Protein AF-A0A965QW41-F1 (afdb_monomer_lite)

Structure (mmCIF, N/CA/C/O backbone):
data_AF-A0A965QW41-F1
#
_entry.id   AF-A0A965QW41-F1
#
loop_
_atom_site.group_PDB
_atom_site.id
_atom_site.type_symbol
_atom_site.label_atom_id
_atom_site.label_alt_id
_atom_site.label_comp_id
_atom_site.label_asym_id
_atom_site.label_entity_id
_atom_site.label_seq_id
_atom_site.pdbx_PDB_ins_code
_atom_site.Cartn_x
_atom_site.Cartn_y
_atom_site.Cartn_z
_atom_site.occupancy
_atom_site.B_iso_or_equiv
_atom_site.auth_seq_id
_atom_site.auth_comp_id
_atom_site.auth_asym_id
_atom_site.auth_atom_id
_atom_site.pdbx_PDB_model_num
ATOM 1 N N . MET A 1 1 ? 21.385 -4.701 -13.576 1.00 78.00 1 MET A N 1
ATOM 2 C CA . MET A 1 1 ? 20.176 -3.852 -13.478 1.00 78.00 1 MET A CA 1
ATOM 3 C C . MET A 1 1 ? 20.401 -2.824 -12.385 1.00 78.00 1 MET A C 1
ATOM 5 O O . MET A 1 1 ? 20.852 -3.209 -11.315 1.00 78.00 1 MET A O 1
ATOM 9 N N . ILE A 1 2 ? 20.090 -1.556 -12.646 1.00 86.88 2 ILE A N 1
ATOM 10 C CA . ILE A 1 2 ? 20.087 -0.490 -11.637 1.00 86.88 2 ILE A CA 1
ATOM 11 C C . ILE A 1 2 ? 18.638 -0.300 -11.172 1.00 86.88 2 ILE A C 1
ATOM 13 O O . ILE A 1 2 ? 17.741 -0.237 -12.008 1.00 86.88 2 ILE A O 1
ATOM 17 N N . VAL A 1 3 ? 18.413 -0.234 -9.859 1.00 89.81 3 VAL A N 1
ATOM 18 C CA . VAL A 1 3 ? 17.107 0.079 -9.256 1.00 89.81 3 VAL A CA 1
ATOM 19 C C . VAL A 1 3 ? 17.203 1.477 -8.659 1.00 89.81 3 VAL A C 1
ATOM 21 O O . VAL A 1 3 ? 18.101 1.742 -7.864 1.00 89.81 3 VAL A O 1
ATOM 24 N N . VAL A 1 4 ? 16.294 2.371 -9.050 1.00 90.19 4 VAL A N 1
ATOM 25 C CA . VAL A 1 4 ? 16.271 3.763 -8.583 1.00 90.19 4 VAL A CA 1
ATOM 26 C C . VAL A 1 4 ? 14.986 4.004 -7.799 1.00 90.19 4 VAL A C 1
ATOM 28 O O . VAL A 1 4 ? 13.893 3.910 -8.352 1.00 90.19 4 VAL A O 1
ATOM 31 N N . GLY A 1 5 ? 15.116 4.320 -6.510 1.00 91.75 5 GLY A N 1
ATOM 32 C CA . GLY A 1 5 ? 13.987 4.706 -5.664 1.00 91.75 5 GLY A CA 1
ATOM 33 C C . GLY A 1 5 ? 13.650 6.186 -5.837 1.00 91.75 5 GLY A C 1
ATOM 34 O O . GLY A 1 5 ? 14.451 7.047 -5.478 1.00 91.75 5 GLY A O 1
ATOM 35 N N . VAL A 1 6 ? 12.462 6.493 -6.361 1.00 89.88 6 VAL A N 1
ATOM 36 C CA . VAL A 1 6 ? 11.974 7.875 -6.501 1.00 89.88 6 VAL A CA 1
ATOM 37 C C . VAL A 1 6 ? 11.058 8.207 -5.323 1.00 89.88 6 VAL A C 1
ATOM 39 O O . VAL A 1 6 ? 9.893 7.818 -5.298 1.00 89.88 6 VAL A O 1
ATOM 42 N N . VAL A 1 7 ? 11.582 8.946 -4.344 1.00 90.25 7 VAL A N 1
ATOM 43 C CA . VAL A 1 7 ? 10.855 9.360 -3.130 1.00 90.25 7 VAL A CA 1
ATOM 44 C C . VAL A 1 7 ? 10.711 10.879 -3.047 1.00 90.25 7 VAL A C 1
ATOM 46 O O . VAL A 1 7 ? 11.470 11.630 -3.653 1.00 90.25 7 VAL A O 1
ATOM 49 N N . GLY A 1 8 ? 9.706 11.354 -2.312 1.00 85.50 8 GLY A N 1
ATOM 50 C CA . GLY A 1 8 ? 9.400 12.781 -2.205 1.00 85.50 8 GLY A CA 1
ATOM 51 C C . GLY A 1 8 ? 7.992 13.052 -1.680 1.00 85.50 8 GLY A C 1
ATOM 52 O O . GLY A 1 8 ? 7.122 12.180 -1.714 1.00 85.50 8 GLY A O 1
ATOM 53 N N . ARG A 1 9 ? 7.750 14.285 -1.222 1.00 88.19 9 ARG A N 1
ATOM 54 C CA . ARG A 1 9 ? 6.457 14.718 -0.661 1.00 88.19 9 ARG A CA 1
ATOM 55 C C . ARG A 1 9 ? 5.311 14.637 -1.683 1.00 88.19 9 ARG A C 1
ATOM 57 O O . ARG A 1 9 ? 5.531 14.493 -2.893 1.00 88.19 9 ARG A O 1
ATOM 64 N N . ILE A 1 10 ? 4.072 14.720 -1.199 1.00 80.06 10 ILE A N 1
ATOM 65 C CA . ILE A 1 10 ? 2.881 14.874 -2.050 1.00 80.06 10 ILE A CA 1
ATOM 66 C C . ILE A 1 10 ? 3.064 16.136 -2.911 1.00 80.06 10 ILE A C 1
ATOM 68 O O . ILE A 1 10 ? 3.544 17.155 -2.422 1.00 80.06 10 ILE A O 1
ATOM 72 N N . GLY A 1 11 ? 2.769 16.044 -4.210 1.00 82.81 11 GLY A N 1
ATOM 73 C CA . GLY A 1 11 ? 2.944 17.153 -5.159 1.00 82.81 11 GLY A CA 1
ATOM 74 C C . GLY A 1 11 ? 4.372 17.385 -5.673 1.00 82.81 11 GLY A C 1
ATOM 75 O O . GLY A 1 11 ? 4.562 18.219 -6.549 1.00 82.81 11 GLY A O 1
ATOM 76 N N . ALA A 1 12 ? 5.378 16.623 -5.226 1.00 86.06 12 ALA A N 1
ATOM 77 C CA . ALA A 1 12 ? 6.777 16.812 -5.645 1.00 86.06 12 ALA A CA 1
ATOM 78 C C . ALA A 1 12 ? 7.105 16.354 -7.089 1.00 86.06 12 ALA A C 1
ATOM 80 O O . ALA A 1 12 ? 8.269 16.321 -7.470 1.00 86.06 12 ALA A O 1
ATOM 81 N N . GLY A 1 13 ? 6.113 15.948 -7.890 1.00 87.56 13 GLY A N 1
ATOM 82 C CA . GLY A 1 13 ? 6.327 15.560 -9.293 1.00 87.56 13 GLY A CA 1
ATOM 83 C C . GLY A 1 13 ? 6.920 14.162 -9.522 1.00 87.56 13 GLY A C 1
ATOM 84 O O . GLY A 1 13 ? 7.347 13.867 -10.635 1.00 87.56 13 GLY A O 1
ATOM 85 N N . LYS A 1 14 ? 6.914 13.271 -8.520 1.00 93.25 14 LYS A N 1
ATOM 86 C CA . LYS A 1 14 ? 7.432 11.888 -8.634 1.00 93.25 14 LYS A CA 1
ATOM 87 C C . LYS A 1 14 ? 6.862 11.131 -9.836 1.00 93.25 14 LYS A C 1
ATOM 89 O O . LYS A 1 14 ? 7.616 10.539 -10.598 1.00 93.25 14 LYS A O 1
ATOM 94 N N . SER A 1 15 ? 5.546 11.208 -10.044 1.00 86.94 15 SER A N 1
ATOM 95 C CA . SER A 1 15 ? 4.869 10.558 -11.173 1.00 86.94 15 SER A CA 1
ATOM 96 C C . SER A 1 15 ? 5.324 11.124 -12.523 1.00 86.94 15 SER A C 1
ATOM 98 O O . SER A 1 15 ? 5.411 10.388 -13.501 1.00 86.94 15 SER A O 1
ATOM 100 N N . THR A 1 16 ? 5.679 12.414 -12.579 1.00 90.69 16 THR A N 1
ATOM 101 C CA . THR A 1 16 ? 6.275 13.029 -13.775 1.00 90.69 16 THR A CA 1
ATOM 102 C C . THR A 1 16 ? 7.657 12.445 -14.050 1.00 90.69 16 THR A C 1
ATOM 104 O O . THR A 1 16 ? 7.918 12.035 -15.176 1.00 90.69 16 THR A O 1
ATOM 107 N N . VAL A 1 17 ? 8.517 12.347 -13.031 1.00 91.69 17 VAL A N 1
ATOM 108 C CA . VAL A 1 17 ? 9.851 11.733 -13.163 1.00 91.69 17 VAL A CA 1
ATOM 109 C C . VAL A 1 17 ? 9.741 10.266 -13.581 1.00 91.69 17 VAL A C 1
ATOM 111 O O . VAL A 1 17 ? 10.409 9.850 -14.523 1.00 91.69 17 VAL A O 1
ATOM 114 N N . ALA A 1 18 ? 8.852 9.496 -12.947 1.00 91.38 18 ALA A N 1
ATOM 115 C CA . ALA A 1 18 ? 8.611 8.098 -13.292 1.00 91.38 18 ALA A CA 1
ATOM 116 C C . ALA A 1 18 ? 8.170 7.936 -14.757 1.00 91.38 18 ALA A C 1
ATOM 118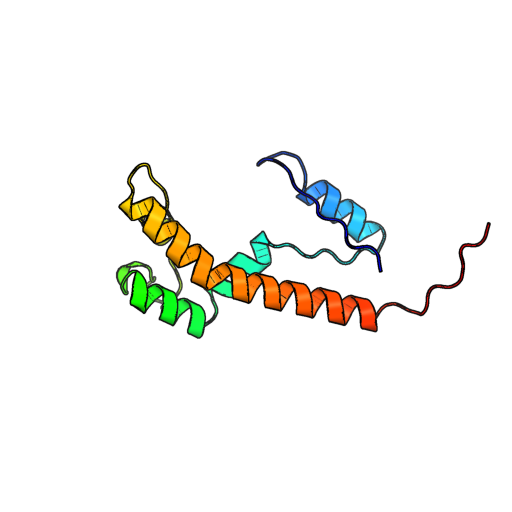 O O . ALA A 1 18 ? 8.703 7.088 -15.468 1.00 91.38 18 ALA A O 1
ATOM 119 N N . ARG A 1 19 ? 7.263 8.794 -15.246 1.00 91.00 19 ARG A N 1
ATOM 120 C CA . ARG A 1 19 ? 6.829 8.792 -16.652 1.00 91.00 19 ARG A CA 1
ATOM 121 C C . ARG A 1 19 ? 7.963 9.133 -17.621 1.00 91.00 19 ARG A C 1
ATOM 123 O O . ARG A 1 19 ? 8.045 8.526 -18.683 1.00 91.00 19 ARG A O 1
ATOM 130 N N . LEU A 1 20 ? 8.829 10.085 -17.272 1.00 92.88 20 LEU A N 1
ATOM 131 C CA . LEU A 1 20 ? 9.995 10.424 -18.095 1.00 92.88 20 LEU A CA 1
ATOM 132 C C . LEU A 1 20 ? 10.985 9.256 -18.165 1.00 92.88 20 LEU A C 1
ATOM 134 O O . LEU A 1 20 ? 11.440 8.910 -19.248 1.00 92.88 20 LEU A O 1
ATOM 138 N N . LEU A 1 21 ? 11.261 8.595 -17.038 1.00 90.88 21 LEU A N 1
ATOM 139 C CA . LEU A 1 21 ? 12.097 7.391 -17.014 1.00 90.88 21 LEU A CA 1
ATOM 140 C C . LEU A 1 21 ? 11.483 6.261 -17.854 1.00 90.88 21 LEU A C 1
ATOM 142 O O . LEU A 1 21 ? 12.200 5.612 -18.616 1.00 90.88 21 LEU A O 1
ATOM 146 N N . ALA A 1 22 ? 10.163 6.066 -17.776 1.00 91.06 22 ALA A N 1
ATOM 147 C CA . ALA A 1 22 ? 9.447 5.096 -18.606 1.00 91.06 22 ALA A CA 1
ATOM 148 C C . ALA A 1 22 ? 9.624 5.370 -20.105 1.00 91.06 22 ALA A C 1
ATOM 150 O O . ALA A 1 22 ? 9.883 4.448 -20.875 1.00 91.06 22 ALA A O 1
ATOM 151 N N . ALA A 1 23 ? 9.538 6.640 -20.515 1.00 91.88 23 ALA A N 1
ATOM 152 C CA . ALA A 1 23 ? 9.743 7.051 -21.905 1.00 91.88 23 ALA A CA 1
ATOM 153 C C . ALA A 1 23 ? 11.166 6.748 -22.417 1.00 91.88 23 ALA A C 1
ATOM 155 O O . ALA A 1 23 ? 11.365 6.599 -23.619 1.00 91.88 23 ALA A O 1
ATOM 156 N N . HIS A 1 24 ? 12.138 6.601 -21.513 1.00 90.50 24 HIS A N 1
ATOM 157 C CA . HIS A 1 24 ? 13.508 6.180 -21.816 1.00 90.50 24 HIS A CA 1
ATOM 158 C C . HIS A 1 24 ? 13.748 4.670 -21.630 1.00 90.50 24 HIS A C 1
ATOM 160 O O . HIS A 1 24 ? 14.895 4.228 -21.598 1.00 90.50 24 HIS A O 1
ATOM 166 N N . GLY A 1 25 ? 12.687 3.865 -21.523 1.00 89.00 25 GLY A N 1
ATOM 167 C CA . GLY A 1 25 ? 12.771 2.404 -21.460 1.00 89.00 25 GLY A CA 1
ATOM 168 C C . GLY A 1 25 ? 12.920 1.826 -20.052 1.00 89.00 25 GLY A C 1
ATOM 169 O O . GLY A 1 25 ? 13.139 0.623 -19.912 1.00 89.00 25 GLY A O 1
ATOM 170 N N . ALA A 1 26 ? 12.791 2.638 -18.997 1.00 90.06 26 ALA A N 1
ATOM 171 C CA . ALA A 1 26 ? 12.773 2.113 -17.637 1.00 90.06 26 ALA A CA 1
ATOM 172 C C . ALA A 1 26 ? 11.455 1.382 -17.341 1.00 90.06 26 ALA A C 1
ATOM 174 O O . ALA A 1 26 ? 10.364 1.863 -17.650 1.00 90.06 26 ALA A O 1
ATOM 175 N N . THR A 1 27 ? 11.542 0.245 -16.656 1.00 91.00 27 THR A N 1
ATOM 176 C CA . THR A 1 27 ? 10.369 -0.374 -16.033 1.00 91.00 27 THR A CA 1
ATOM 177 C C . THR A 1 27 ? 9.972 0.435 -14.800 1.00 91.00 27 THR A C 1
ATOM 179 O O . THR A 1 27 ? 10.770 0.587 -13.876 1.00 91.00 27 THR A O 1
ATOM 182 N N . VAL A 1 28 ? 8.743 0.954 -14.776 1.00 92.12 28 VAL A N 1
ATOM 183 C CA . VAL A 1 28 ? 8.217 1.698 -13.624 1.00 92.12 28 VAL A CA 1
ATOM 184 C C . VAL A 1 28 ? 7.485 0.752 -12.686 1.00 92.12 28 VAL A C 1
ATOM 186 O O . VAL A 1 28 ? 6.532 0.080 -13.079 1.00 92.12 28 VAL A O 1
ATOM 189 N N . VAL A 1 29 ? 7.911 0.751 -11.427 1.00 93.00 29 VAL A N 1
ATOM 190 C CA . VAL A 1 29 ? 7.243 0.049 -10.332 1.00 93.00 29 VAL A CA 1
ATOM 191 C C . VAL A 1 29 ? 6.622 1.098 -9.416 1.00 93.00 29 VAL A C 1
ATOM 193 O O . VAL A 1 29 ? 7.336 1.866 -8.776 1.00 93.00 29 VAL A O 1
ATOM 196 N N . ASP A 1 30 ? 5.292 1.161 -9.398 1.00 92.25 30 ASP A N 1
ATOM 197 C CA . ASP A 1 30 ? 4.528 2.115 -8.593 1.00 92.25 30 ASP A CA 1
ATOM 198 C C . ASP A 1 30 ? 4.022 1.423 -7.322 1.00 92.25 30 ASP A C 1
ATOM 200 O O . ASP A 1 30 ? 3.126 0.579 -7.380 1.00 92.25 30 ASP A O 1
ATOM 204 N N . ALA A 1 31 ? 4.624 1.767 -6.183 1.00 90.56 31 ALA A N 1
ATOM 205 C CA . ALA A 1 31 ? 4.282 1.175 -4.895 1.00 90.56 31 ALA A CA 1
ATOM 206 C C . ALA A 1 31 ? 2.863 1.544 -4.428 1.00 90.56 31 ALA A C 1
ATOM 208 O O . ALA A 1 31 ? 2.201 0.699 -3.830 1.00 90.56 31 ALA A O 1
ATOM 209 N N . ASP A 1 32 ? 2.375 2.750 -4.739 1.00 89.31 32 ASP A N 1
ATOM 210 C CA . ASP A 1 32 ? 1.036 3.195 -4.336 1.00 89.31 32 ASP A CA 1
ATOM 211 C C . ASP A 1 32 ? -0.031 2.418 -5.116 1.00 89.31 32 ASP A C 1
ATOM 213 O O . ASP A 1 32 ? -1.029 1.967 -4.551 1.00 89.31 32 ASP A O 1
ATOM 217 N N . ARG A 1 33 ? 0.192 2.203 -6.420 1.00 91.75 33 ARG A N 1
ATOM 218 C CA . ARG A 1 33 ? -0.685 1.352 -7.237 1.00 91.75 33 ARG A CA 1
ATOM 219 C C . ARG A 1 33 ? -0.693 -0.090 -6.733 1.00 91.75 33 ARG A C 1
ATOM 221 O O . ARG A 1 33 ? -1.767 -0.657 -6.564 1.00 91.75 33 ARG A O 1
ATOM 228 N N . ILE A 1 34 ? 0.480 -0.664 -6.466 1.00 94.94 34 ILE A N 1
ATOM 229 C CA . ILE A 1 34 ? 0.589 -2.040 -5.961 1.00 94.94 34 ILE A CA 1
ATOM 230 C C . ILE A 1 34 ? -0.110 -2.176 -4.604 1.00 94.94 34 ILE A C 1
ATOM 232 O O . ILE A 1 34 ? -0.831 -3.142 -4.389 1.00 94.94 34 ILE A O 1
ATOM 236 N N . ALA A 1 35 ? 0.046 -1.206 -3.701 1.00 92.31 35 ALA A N 1
ATOM 237 C CA . ALA A 1 35 ? -0.650 -1.214 -2.418 1.00 92.31 35 ALA A CA 1
ATOM 238 C C . ALA A 1 35 ? -2.177 -1.191 -2.585 1.00 92.31 35 ALA A C 1
ATOM 240 O O . ALA A 1 35 ? -2.876 -1.903 -1.867 1.00 92.31 35 ALA A O 1
ATOM 241 N N . HIS A 1 36 ? -2.702 -0.423 -3.545 1.00 92.31 36 HIS A N 1
ATOM 242 C CA . HIS A 1 36 ? -4.132 -0.445 -3.857 1.00 92.31 36 HIS A CA 1
ATOM 243 C C . HIS A 1 36 ? -4.600 -1.806 -4.380 1.00 92.31 36 HIS A C 1
ATOM 245 O O . HIS A 1 36 ? -5.634 -2.283 -3.930 1.00 92.31 36 HIS A O 1
ATOM 251 N N . GLU A 1 37 ? -3.840 -2.434 -5.277 1.00 94.25 37 GLU A N 1
ATOM 252 C CA . GLU A 1 37 ? -4.161 -3.764 -5.814 1.00 94.25 37 GLU A CA 1
ATOM 253 C C . GLU A 1 37 ? -4.142 -4.836 -4.717 1.00 94.25 37 GLU A C 1
ATOM 255 O O . GLU A 1 37 ? -5.047 -5.661 -4.646 1.00 94.25 37 GLU A O 1
ATOM 260 N N . VAL A 1 38 ? -3.164 -4.779 -3.808 1.00 95.19 38 VAL A N 1
ATOM 261 C CA . VAL A 1 38 ? -3.058 -5.693 -2.660 1.00 95.19 38 VAL A CA 1
ATOM 262 C C . VAL A 1 38 ? -4.292 -5.603 -1.755 1.00 95.19 38 VAL A C 1
ATOM 264 O O . VAL A 1 38 ? -4.761 -6.620 -1.261 1.00 95.19 38 VAL A O 1
ATOM 267 N N . LEU A 1 39 ? -4.878 -4.417 -1.562 1.00 93.88 39 LEU A N 1
ATOM 268 C CA . LEU A 1 39 ? -6.099 -4.257 -0.753 1.00 93.88 39 LEU A CA 1
ATOM 269 C C . LEU A 1 39 ? -7.348 -4.911 -1.369 1.00 93.88 39 LEU A C 1
ATOM 271 O O . LEU A 1 39 ? -8.356 -5.052 -0.675 1.00 93.88 39 LEU A O 1
ATOM 275 N N . GLU A 1 40 ? -7.300 -5.284 -2.646 1.00 93.44 40 GLU A N 1
ATOM 276 C CA . GLU A 1 40 ? -8.381 -5.985 -3.341 1.00 93.44 40 GLU A CA 1
ATOM 277 C C . GLU A 1 40 ? -8.197 -7.515 -3.316 1.00 93.44 40 GLU A C 1
ATOM 279 O O . GLU A 1 40 ? -9.095 -8.251 -3.731 1.00 93.44 40 GLU A O 1
ATOM 284 N N . GLU A 1 41 ? -7.066 -8.016 -2.807 1.00 94.88 41 GLU A N 1
ATOM 285 C CA . GLU A 1 41 ? -6.781 -9.450 -2.747 1.00 94.88 41 GLU A CA 1
ATOM 286 C C . GLU A 1 41 ? -7.648 -10.145 -1.671 1.00 94.88 41 GLU A C 1
ATOM 288 O O . GLU A 1 41 ? -7.746 -9.659 -0.539 1.00 94.88 41 GLU A O 1
ATOM 293 N N . PRO A 1 42 ? -8.295 -11.292 -1.968 1.00 94.56 42 PRO A N 1
ATOM 294 C CA . PRO A 1 42 ? -9.246 -11.922 -1.044 1.00 94.56 42 PRO A CA 1
ATOM 295 C C . PRO A 1 42 ? -8.674 -12.309 0.327 1.00 94.56 42 PRO A C 1
ATOM 297 O O . PRO A 1 42 ? -9.394 -12.296 1.327 1.00 94.56 42 PRO A O 1
ATOM 300 N N . ASP A 1 43 ? -7.401 -12.695 0.391 1.00 94.94 43 ASP A N 1
ATOM 301 C CA . ASP A 1 43 ? -6.698 -13.005 1.636 1.00 94.94 43 ASP A CA 1
ATOM 302 C C . ASP A 1 43 ? -6.400 -11.734 2.444 1.00 94.94 43 ASP A C 1
ATOM 304 O O . ASP A 1 43 ? -6.608 -11.725 3.655 1.00 94.94 43 ASP A O 1
ATOM 308 N N . VAL A 1 44 ? -6.027 -10.637 1.781 1.00 95.19 44 VAL A N 1
ATOM 309 C CA . VAL A 1 44 ? -5.834 -9.327 2.422 1.00 95.19 44 VAL A CA 1
ATOM 310 C C . VAL A 1 44 ? -7.140 -8.785 2.972 1.00 95.19 44 VAL A C 1
ATOM 312 O O . VAL A 1 44 ? -7.188 -8.334 4.115 1.00 95.19 44 VAL A O 1
ATOM 315 N N . ILE A 1 45 ? -8.216 -8.868 2.189 1.00 95.81 45 ILE A N 1
ATOM 316 C CA . ILE A 1 45 ? -9.560 -8.485 2.626 1.00 95.81 45 ILE A CA 1
ATOM 317 C C . ILE A 1 45 ? -9.938 -9.274 3.881 1.00 95.81 45 ILE A C 1
ATOM 319 O O . ILE A 1 45 ? -10.429 -8.691 4.846 1.00 95.81 45 ILE A O 1
ATOM 323 N N . ARG A 1 46 ? -9.672 -10.586 3.904 1.00 95.62 46 ARG A N 1
ATOM 324 C CA . ARG A 1 46 ? -9.947 -11.433 5.070 1.00 95.62 46 ARG A CA 1
ATOM 325 C C . ARG A 1 46 ? -9.151 -10.992 6.296 1.00 95.62 46 ARG A C 1
ATOM 327 O O . ARG A 1 46 ? -9.758 -10.802 7.346 1.00 95.62 46 ARG A O 1
ATOM 334 N N . ASP A 1 47 ? -7.844 -10.780 6.160 1.00 96.12 47 ASP A N 1
ATOM 335 C CA . ASP A 1 47 ? -6.978 -10.331 7.259 1.00 96.12 47 ASP A CA 1
ATOM 336 C C . ASP A 1 47 ? -7.437 -8.970 7.815 1.00 96.12 47 ASP A C 1
ATOM 338 O O . ASP A 1 47 ? -7.511 -8.766 9.031 1.00 96.12 47 ASP A O 1
ATOM 342 N N . ILE A 1 48 ? -7.820 -8.050 6.923 1.00 95.25 48 ILE A N 1
ATOM 343 C CA . ILE A 1 48 ? -8.373 -6.739 7.277 1.00 95.25 48 ILE A CA 1
ATOM 344 C C . ILE A 1 48 ? -9.697 -6.898 8.034 1.00 95.25 48 ILE A C 1
ATOM 346 O O . ILE A 1 48 ? -9.862 -6.295 9.092 1.00 95.25 48 ILE A O 1
ATOM 350 N N . VAL A 1 49 ? -10.627 -7.725 7.556 1.00 95.69 49 VAL A N 1
ATOM 351 C CA . VAL A 1 49 ? -11.911 -7.971 8.237 1.00 95.69 49 VAL A CA 1
ATOM 352 C C . VAL A 1 49 ? -11.702 -8.620 9.602 1.00 95.69 49 VAL A C 1
ATOM 354 O O . VAL A 1 49 ? -12.354 -8.229 10.566 1.00 95.69 49 VAL A O 1
ATOM 357 N N . THR A 1 50 ? -10.774 -9.572 9.723 1.00 95.69 50 THR A N 1
ATOM 358 C CA . THR A 1 50 ? -10.441 -10.201 11.008 1.00 95.69 50 THR A CA 1
ATOM 359 C C . THR A 1 50 ? -9.945 -9.176 12.027 1.00 95.69 50 THR A C 1
ATOM 361 O O . THR A 1 50 ? -10.271 -9.287 13.208 1.00 95.69 50 THR A O 1
ATOM 364 N N . ARG A 1 51 ? -9.184 -8.165 11.593 1.00 94.00 51 ARG A N 1
ATOM 365 C CA . ARG A 1 51 ? -8.616 -7.151 12.492 1.00 94.00 51 ARG A CA 1
ATOM 366 C C . ARG A 1 51 ? -9.542 -5.968 12.776 1.00 94.00 51 ARG A C 1
ATOM 368 O O . ARG A 1 51 ? -9.535 -5.458 13.898 1.00 94.00 51 ARG A O 1
ATOM 375 N N . PHE A 1 52 ? -10.254 -5.490 11.760 1.00 93.88 52 PHE A N 1
ATOM 376 C CA . PHE A 1 52 ? -10.995 -4.225 11.787 1.00 93.88 52 PHE A CA 1
ATOM 377 C C . PHE A 1 52 ? -12.511 -4.396 11.744 1.00 93.88 52 PHE A C 1
ATOM 379 O O . PHE A 1 52 ? -13.206 -3.396 11.889 1.00 93.88 52 PHE A O 1
ATOM 386 N N . GLY A 1 53 ? -12.999 -5.624 11.568 1.00 93.69 53 GLY A N 1
ATOM 387 C CA . GLY A 1 53 ? -14.414 -5.946 11.441 1.00 93.69 53 GLY A CA 1
ATOM 388 C C . GLY A 1 53 ? -14.967 -5.734 10.022 1.00 93.69 53 GLY A C 1
ATOM 389 O O . GLY A 1 53 ? -14.321 -5.115 9.173 1.00 93.69 53 GLY A O 1
ATOM 390 N N . PRO A 1 54 ? -16.161 -6.276 9.720 1.00 93.88 54 PRO A N 1
ATOM 391 C CA . PRO A 1 54 ? -16.772 -6.213 8.389 1.00 93.88 54 PRO A CA 1
ATOM 392 C C . PRO A 1 54 ? -17.206 -4.798 7.977 1.00 93.88 54 PRO A C 1
ATOM 394 O O . PRO A 1 54 ? -17.434 -4.536 6.800 1.00 93.88 54 PRO A O 1
ATOM 397 N N . GLU A 1 55 ? -17.292 -3.859 8.916 1.00 92.50 55 GLU A N 1
ATOM 398 C CA . GLU A 1 55 ? -17.663 -2.471 8.664 1.00 92.50 55 GLU A CA 1
ATOM 399 C C . GLU A 1 55 ? -16.681 -1.736 7.752 1.00 92.50 55 GLU A C 1
ATOM 401 O O . GLU A 1 55 ? -17.027 -0.688 7.218 1.00 92.50 55 GLU A O 1
ATOM 406 N N . VAL A 1 56 ? -15.464 -2.237 7.545 1.00 93.81 56 VAL A N 1
ATOM 407 C CA . VAL A 1 56 ? -14.522 -1.624 6.597 1.00 93.81 56 VAL A CA 1
ATOM 408 C C . VAL A 1 56 ? -14.785 -2.036 5.149 1.00 93.81 56 VAL A C 1
ATOM 410 O O . VAL A 1 56 ? -14.092 -1.546 4.261 1.00 93.81 56 VAL A O 1
ATOM 413 N N . LEU A 1 57 ? -15.784 -2.884 4.886 1.00 95.06 57 LEU A N 1
ATOM 414 C CA . LEU A 1 57 ? -16.175 -3.304 3.541 1.00 95.06 57 LEU A CA 1
ATOM 415 C C . LEU A 1 57 ? -17.366 -2.510 2.992 1.00 95.06 57 LEU A C 1
ATOM 417 O O . LEU A 1 57 ? -18.120 -1.885 3.742 1.00 95.06 57 LEU A O 1
ATOM 421 N N . ASP A 1 58 ? -17.490 -2.484 1.666 1.00 93.38 58 ASP A N 1
ATOM 422 C CA . ASP A 1 58 ? -18.687 -2.049 0.948 1.00 93.38 58 ASP A CA 1
ATOM 423 C C . A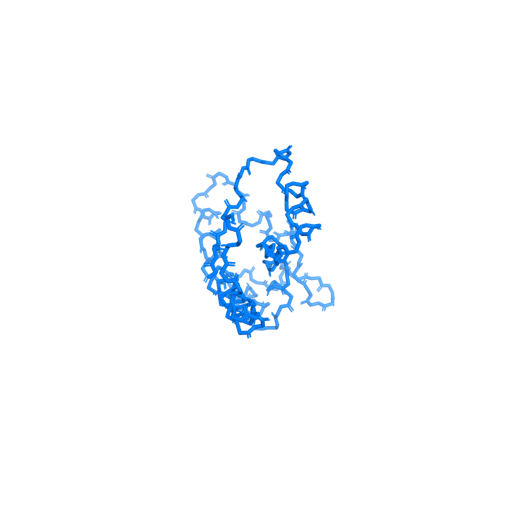SP A 1 58 ? -19.656 -3.225 0.741 1.00 93.38 58 ASP A C 1
ATOM 425 O O . ASP A 1 58 ? -19.369 -4.368 1.098 1.00 93.38 58 ASP A O 1
ATOM 429 N N . GLU A 1 59 ? -20.818 -2.949 0.150 1.00 91.88 59 GLU A N 1
ATOM 430 C CA . GLU A 1 59 ? -21.843 -3.965 -0.140 1.00 91.88 59 GLU A CA 1
ATOM 431 C C . GLU A 1 59 ? -21.362 -5.046 -1.126 1.00 91.88 59 GLU A C 1
ATOM 433 O O . GLU A 1 59 ? -21.930 -6.133 -1.176 1.00 91.88 59 GLU A O 1
ATOM 438 N N . ALA A 1 60 ? -20.296 -4.770 -1.885 1.00 92.31 60 ALA A N 1
ATOM 439 C CA . ALA A 1 60 ? -19.662 -5.708 -2.806 1.00 92.31 60 ALA A CA 1
ATOM 440 C C . ALA A 1 60 ? -18.494 -6.484 -2.160 1.00 92.31 60 ALA A C 1
ATOM 442 O O . ALA A 1 60 ? -17.810 -7.240 -2.849 1.00 92.31 60 ALA A O 1
ATOM 443 N N . GLY A 1 61 ? -18.246 -6.303 -0.858 1.00 91.75 61 GLY A N 1
ATOM 444 C CA . GLY A 1 61 ? -17.169 -6.970 -0.125 1.00 91.75 61 GLY A CA 1
ATOM 445 C C . GLY A 1 61 ? -15.775 -6.377 -0.357 1.00 91.7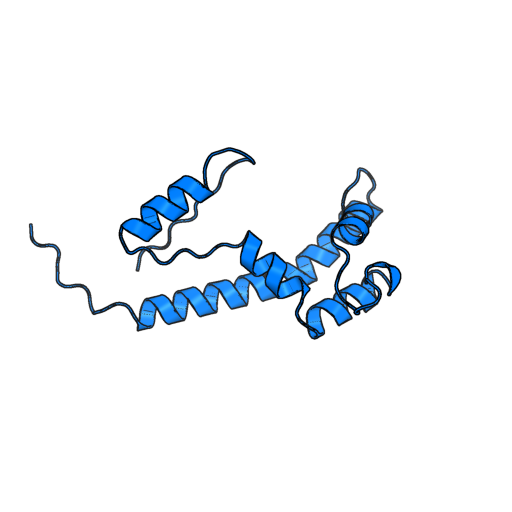5 61 GLY A C 1
ATOM 446 O O . GLY A 1 61 ? -14.782 -7.007 0.000 1.00 91.75 61 GLY A O 1
ATOM 447 N N . ARG A 1 62 ? -15.671 -5.179 -0.941 1.00 93.50 62 ARG A N 1
ATOM 448 C CA . ARG A 1 62 ? -14.396 -4.491 -1.197 1.00 93.50 62 ARG A CA 1
ATOM 449 C C . ARG A 1 62 ? -14.055 -3.529 -0.069 1.00 93.50 62 ARG A C 1
ATOM 451 O O . ARG A 1 62 ? -14.940 -2.941 0.549 1.00 93.50 62 ARG A O 1
ATOM 458 N N . VAL A 1 63 ? -12.765 -3.296 0.161 1.00 93.88 63 VAL A N 1
ATOM 459 C CA . VAL A 1 63 ? -12.300 -2.382 1.215 1.00 93.88 63 VAL A CA 1
ATOM 460 C C . VAL A 1 63 ? -12.723 -0.937 0.930 1.00 93.88 63 VAL A C 1
ATOM 462 O O . VAL A 1 63 ? -12.299 -0.304 -0.042 1.00 93.88 63 VAL A O 1
ATOM 465 N N . ARG A 1 64 ? -13.492 -0.347 1.849 1.00 94.44 64 ARG A N 1
ATOM 466 C CA . ARG A 1 64 ? -13.794 1.087 1.880 1.00 94.44 64 ARG A CA 1
ATOM 467 C C . ARG A 1 64 ? -12.595 1.845 2.425 1.00 94.44 64 ARG A C 1
ATOM 469 O O . ARG A 1 64 ? -12.502 2.116 3.621 1.00 94.44 64 ARG A O 1
ATOM 476 N N . ARG A 1 65 ? -11.701 2.257 1.525 1.00 90.94 65 ARG A N 1
ATOM 477 C CA . ARG A 1 65 ? -10.470 3.001 1.859 1.00 90.94 65 ARG A CA 1
ATOM 478 C C . ARG A 1 65 ? -10.707 4.193 2.790 1.00 90.94 65 ARG A C 1
ATOM 480 O O . ARG A 1 65 ? -9.936 4.382 3.716 1.00 90.94 65 ARG A O 1
ATOM 487 N N . ALA A 1 66 ? -11.785 4.955 2.596 1.00 90.06 66 ALA A N 1
ATOM 488 C CA . ALA A 1 66 ? -12.119 6.081 3.472 1.00 90.06 66 ALA A CA 1
ATOM 489 C C . ALA A 1 66 ? -12.491 5.641 4.903 1.00 90.06 66 ALA A C 1
ATOM 491 O O . ALA A 1 66 ? -12.087 6.285 5.868 1.00 90.06 66 ALA A O 1
ATOM 492 N N . ALA A 1 67 ? -13.222 4.530 5.048 1.00 91.62 67 ALA A N 1
ATOM 493 C CA . ALA A 1 67 ? -13.587 3.986 6.355 1.00 91.62 67 ALA A CA 1
ATOM 494 C C . ALA A 1 67 ? -12.360 3.412 7.078 1.00 91.62 67 ALA A C 1
ATOM 496 O O . ALA A 1 67 ? -12.154 3.683 8.259 1.00 91.62 67 ALA A O 1
ATOM 497 N N . LEU A 1 68 ? -11.512 2.681 6.347 1.00 92.81 68 LEU A N 1
ATOM 498 C CA . LEU A 1 68 ? -10.254 2.161 6.873 1.00 92.81 68 LEU A CA 1
ATOM 499 C C . LEU A 1 68 ? -9.299 3.301 7.261 1.00 92.81 68 LEU A C 1
ATOM 501 O O . LEU A 1 68 ? -8.737 3.279 8.348 1.00 92.81 68 LEU A O 1
ATOM 505 N N . ALA A 1 69 ? -9.185 4.344 6.433 1.00 91.75 69 ALA A N 1
ATOM 506 C CA . ALA A 1 69 ? -8.403 5.541 6.734 1.00 91.75 69 ALA A CA 1
ATOM 507 C C . ALA A 1 69 ? -8.872 6.227 8.028 1.00 91.75 69 ALA A C 1
ATOM 509 O O . ALA A 1 69 ? -8.042 6.583 8.857 1.00 91.75 69 ALA A O 1
ATOM 510 N N . GLY A 1 70 ? -10.185 6.355 8.244 1.00 91.38 70 GLY A N 1
ATOM 511 C CA . GLY A 1 70 ? -10.729 6.904 9.491 1.00 91.38 70 GLY A CA 1
ATOM 512 C C . GLY A 1 70 ? -10.423 6.055 10.734 1.00 91.38 70 GLY A C 1
ATOM 513 O O . GLY A 1 70 ? -10.341 6.593 11.837 1.00 91.38 70 GLY A O 1
ATOM 514 N N . ARG A 1 71 ? -10.220 4.741 10.563 1.00 90.25 71 ARG A N 1
ATOM 515 C CA . ARG A 1 71 ? -9.819 3.813 11.635 1.00 90.25 71 ARG A CA 1
ATOM 516 C C . ARG A 1 71 ? -8.333 3.904 11.965 1.00 90.25 71 ARG A C 1
ATOM 518 O O . ARG A 1 71 ? -7.983 3.828 13.132 1.00 90.25 71 ARG A O 1
ATOM 525 N N . VAL A 1 72 ? -7.471 4.063 10.962 1.00 93.50 72 VAL A N 1
ATOM 526 C CA . VAL A 1 72 ? -6.013 3.962 11.152 1.00 93.50 72 VAL A CA 1
ATOM 527 C C . VAL A 1 72 ? -5.302 5.312 11.263 1.00 93.50 72 VAL A C 1
ATOM 529 O O . VAL A 1 72 ? -4.220 5.385 11.833 1.00 93.50 72 VAL A O 1
ATOM 532 N N . PHE A 1 73 ? -5.883 6.400 10.751 1.00 91.94 73 PHE A N 1
ATOM 533 C CA . PHE A 1 73 ? -5.261 7.724 10.805 1.00 91.94 73 PHE A CA 1
ATOM 534 C C . PHE A 1 73 ? -5.903 8.607 11.874 1.00 91.94 73 PHE A C 1
ATOM 536 O O . PHE A 1 73 ? -7.091 8.923 11.821 1.00 91.94 73 PHE A O 1
ATOM 543 N N . GLY A 1 74 ? -5.086 9.064 12.820 1.00 92.31 74 GLY A N 1
ATOM 544 C CA . GLY A 1 74 ? -5.470 10.048 13.825 1.00 92.31 74 GLY A CA 1
ATOM 545 C C . GLY A 1 74 ? -4.456 10.142 14.968 1.00 92.31 74 GLY A C 1
ATOM 546 O O . GLY A 1 74 ? -3.399 9.515 14.900 1.00 92.31 74 GLY A O 1
ATOM 547 N N . PRO A 1 75 ? -4.742 10.956 15.997 1.00 93.00 75 PRO A N 1
ATOM 548 C CA . PRO A 1 75 ? -3.781 11.278 17.050 1.00 93.00 75 PRO A CA 1
ATOM 549 C C . PRO A 1 75 ? -3.722 10.249 18.189 1.00 93.00 75 PRO A C 1
ATOM 551 O O . PRO A 1 75 ? -2.897 10.402 19.083 1.00 93.00 75 PRO A O 1
ATOM 554 N N . SER A 1 76 ? -4.606 9.246 18.215 1.00 95.69 76 SER A N 1
ATOM 555 C CA . SER A 1 76 ? -4.670 8.294 19.330 1.00 95.69 76 SER A CA 1
ATOM 556 C C . SER A 1 76 ? -3.692 7.125 19.175 1.00 95.69 76 SER A C 1
ATOM 558 O O . SER A 1 76 ? -3.442 6.641 18.069 1.00 95.69 76 SER A O 1
ATOM 560 N N . ASP A 1 77 ? -3.209 6.598 20.302 1.00 95.19 77 ASP A N 1
ATOM 561 C CA . ASP A 1 77 ? -2.343 5.411 20.324 1.00 95.19 77 ASP A CA 1
ATOM 562 C C . ASP A 1 77 ? -3.022 4.174 19.722 1.00 95.19 77 ASP A C 1
ATOM 564 O O . ASP A 1 77 ? -2.360 3.339 19.102 1.00 95.19 77 ASP A O 1
ATOM 568 N N . ALA A 1 78 ? -4.348 4.075 19.864 1.00 93.38 78 ALA A N 1
ATOM 569 C CA . ALA A 1 78 ? -5.150 3.019 19.257 1.00 93.38 78 ALA A CA 1
ATOM 570 C C . ALA A 1 78 ? -5.075 3.077 17.725 1.00 93.38 78 ALA A C 1
ATOM 572 O O . ALA A 1 78 ? -4.769 2.072 17.091 1.00 93.38 78 ALA A O 1
ATOM 573 N N . GLN A 1 79 ? -5.248 4.265 17.137 1.00 93.81 79 GLN A N 1
ATOM 574 C CA . GLN A 1 79 ? -5.124 4.465 15.690 1.00 93.81 79 GLN A CA 1
ATOM 575 C C . GLN A 1 79 ? -3.692 4.209 15.210 1.00 93.81 79 GLN A C 1
ATOM 577 O O . GLN A 1 79 ? -3.491 3.569 14.184 1.00 93.81 79 GLN A O 1
ATOM 582 N N . ALA A 1 80 ? -2.678 4.614 15.982 1.00 94.69 80 ALA A N 1
ATOM 583 C CA . ALA A 1 80 ? -1.288 4.302 15.659 1.00 94.69 80 ALA A CA 1
ATOM 584 C C . ALA A 1 80 ? -1.004 2.786 15.685 1.00 94.69 80 ALA A C 1
ATOM 586 O O . ALA A 1 80 ? -0.240 2.280 14.862 1.00 94.69 80 ALA A O 1
ATOM 587 N N . ALA A 1 81 ? -1.603 2.042 16.620 1.00 95.25 81 ALA A N 1
ATOM 588 C CA . ALA A 1 81 ? -1.512 0.583 16.662 1.00 95.25 81 ALA A CA 1
ATOM 589 C C . ALA A 1 81 ? -2.267 -0.080 15.499 1.00 95.25 81 ALA A C 1
ATOM 591 O O . ALA A 1 81 ? -1.768 -1.041 14.912 1.00 95.25 81 ALA A O 1
ATOM 592 N N . ASP A 1 82 ? -3.431 0.456 15.144 1.00 95.12 82 ASP A N 1
ATOM 593 C CA . ASP A 1 82 ? -4.239 0.033 14.003 1.00 95.12 82 ASP A CA 1
ATOM 594 C C . ASP A 1 82 ? -3.505 0.267 12.673 1.00 95.12 82 ASP A C 1
ATOM 596 O O . ASP A 1 82 ? -3.463 -0.631 11.832 1.00 95.12 82 ASP A O 1
ATOM 600 N N . LEU A 1 83 ? -2.836 1.412 12.511 1.00 95.62 83 LEU A N 1
ATOM 6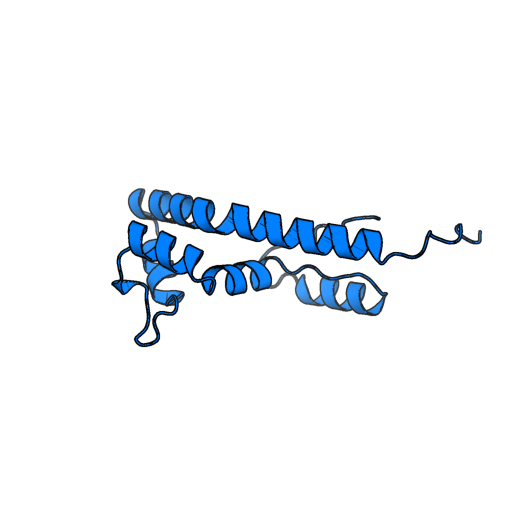01 C CA . LEU A 1 83 ? -1.988 1.698 11.354 1.00 95.62 83 LEU A CA 1
ATOM 602 C C . LEU A 1 83 ? -0.848 0.689 11.232 1.00 95.62 83 LEU A C 1
ATOM 604 O O . LEU A 1 83 ? -0.680 0.096 10.172 1.00 95.62 83 LEU A O 1
ATOM 608 N N . ARG A 1 84 ? -0.115 0.422 12.321 1.00 95.62 84 ARG A N 1
ATOM 609 C CA . ARG A 1 84 ? 0.959 -0.586 12.315 1.00 95.62 84 ARG A CA 1
ATOM 610 C C . ARG A 1 84 ? 0.443 -1.981 11.966 1.00 95.62 84 ARG A C 1
ATOM 612 O O . ARG A 1 84 ? 1.125 -2.725 11.266 1.00 95.62 84 ARG A O 1
ATOM 619 N N . ALA A 1 85 ? -0.748 -2.344 12.443 1.00 95.44 85 ALA A N 1
ATOM 620 C CA . ALA A 1 85 ? -1.371 -3.617 12.100 1.00 95.44 85 ALA A CA 1
ATOM 621 C C . ALA A 1 85 ? -1.716 -3.686 10.604 1.00 95.44 85 ALA A C 1
ATOM 623 O O . ALA A 1 85 ? -1.403 -4.682 9.956 1.00 95.44 85 ALA A O 1
ATOM 624 N N . LEU A 1 86 ? -2.297 -2.620 10.042 1.00 95.69 86 LEU A N 1
ATOM 625 C CA . LEU A 1 86 ? -2.597 -2.543 8.612 1.00 95.69 86 LEU A CA 1
ATOM 626 C C . LEU A 1 86 ? -1.321 -2.603 7.758 1.00 95.69 86 LEU A C 1
ATOM 628 O O . LEU A 1 86 ? -1.247 -3.385 6.812 1.00 95.69 86 LEU A O 1
ATOM 632 N N . GLU A 1 87 ? -0.300 -1.823 8.109 1.00 95.25 87 GLU A N 1
ATOM 633 C CA . GLU A 1 87 ? 1.006 -1.842 7.444 1.00 95.25 87 GLU A CA 1
ATOM 634 C C . GLU A 1 87 ? 1.644 -3.235 7.497 1.00 95.25 87 GLU A C 1
ATOM 636 O O . GLU A 1 87 ? 2.198 -3.698 6.501 1.00 95.25 87 GLU A O 1
ATOM 641 N N . GLY A 1 88 ? 1.515 -3.941 8.624 1.00 96.50 88 GLY A N 1
ATOM 642 C CA . GLY A 1 88 ? 1.984 -5.318 8.782 1.00 96.50 88 GLY A CA 1
ATOM 643 C C . GLY A 1 88 ? 1.286 -6.325 7.864 1.00 96.50 88 GLY A C 1
ATOM 644 O O . GLY A 1 88 ? 1.910 -7.303 7.462 1.00 96.50 88 GLY A O 1
ATOM 645 N N . ILE A 1 89 ? 0.028 -6.079 7.488 1.00 94.56 89 ILE A N 1
ATOM 646 C CA . ILE A 1 89 ? -0.723 -6.911 6.535 1.00 94.56 89 ILE A CA 1
ATOM 647 C C . ILE A 1 89 ? -0.313 -6.583 5.091 1.00 94.56 89 ILE A C 1
ATOM 649 O O . ILE A 1 89 ? -0.109 -7.488 4.278 1.00 94.56 89 ILE A O 1
ATOM 653 N N . VAL A 1 90 ? -0.182 -5.292 4.769 1.00 95.25 90 VAL A N 1
ATOM 654 C CA . VAL A 1 90 ? -0.023 -4.802 3.389 1.00 95.25 90 VAL A CA 1
ATOM 655 C C . VAL A 1 90 ? 1.437 -4.812 2.928 1.00 95.25 90 VAL A C 1
ATOM 657 O O . VAL A 1 90 ? 1.734 -5.292 1.834 1.00 95.25 90 VAL A O 1
ATOM 660 N N . HIS A 1 91 ? 2.378 -4.314 3.738 1.00 95.31 91 HIS A N 1
ATOM 661 C CA . HIS A 1 91 ? 3.773 -4.132 3.316 1.00 95.31 91 HIS A CA 1
ATOM 662 C C . HIS A 1 91 ? 4.483 -5.423 2.875 1.00 95.31 91 HIS A C 1
ATOM 664 O O . HIS A 1 91 ? 5.216 -5.356 1.884 1.00 95.31 91 HIS A O 1
ATOM 670 N N . PRO A 1 92 ? 4.301 -6.589 3.531 1.00 96.00 92 PRO A N 1
ATOM 671 C CA . PRO A 1 92 ? 4.921 -7.830 3.066 1.00 96.00 92 PRO A CA 1
ATOM 672 C C . PRO A 1 92 ? 4.490 -8.213 1.645 1.00 96.00 92 PRO A C 1
ATOM 674 O O . PRO A 1 92 ? 5.341 -8.529 0.816 1.00 96.00 92 PRO A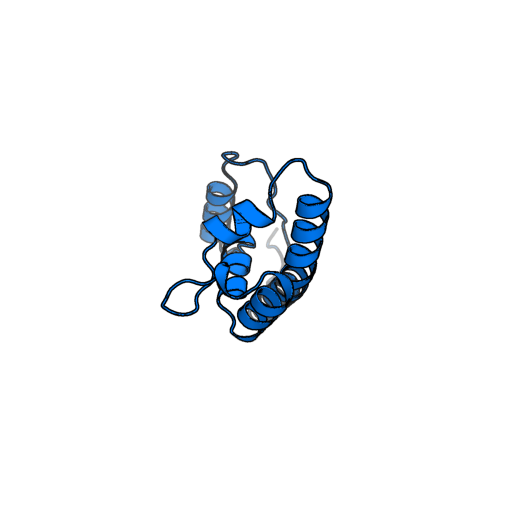 O 1
ATOM 677 N N . ARG A 1 93 ? 3.195 -8.091 1.336 1.00 95.12 93 ARG A N 1
ATOM 678 C CA . ARG A 1 93 ? 2.620 -8.431 0.024 1.00 95.12 93 ARG A CA 1
ATOM 679 C C . ARG A 1 93 ? 3.026 -7.442 -1.059 1.00 95.12 93 ARG A C 1
ATOM 681 O O . ARG A 1 93 ? 3.407 -7.834 -2.160 1.00 95.12 93 ARG A O 1
ATOM 688 N N . VAL A 1 94 ? 3.045 -6.149 -0.726 1.00 95.19 94 VAL A N 1
ATOM 689 C CA . VAL A 1 94 ? 3.580 -5.113 -1.623 1.00 95.19 94 VAL A CA 1
ATOM 690 C C . VAL A 1 94 ? 5.045 -5.400 -1.951 1.00 95.19 94 VAL A C 1
ATOM 692 O O . VAL A 1 94 ? 5.429 -5.355 -3.119 1.00 95.19 94 VAL A O 1
ATOM 695 N N . ARG A 1 95 ? 5.864 -5.739 -0.946 1.00 95.12 95 ARG A N 1
ATOM 696 C CA . ARG A 1 95 ? 7.274 -6.093 -1.154 1.00 95.12 95 ARG A CA 1
ATOM 697 C C . ARG A 1 95 ? 7.416 -7.307 -2.066 1.00 95.12 95 ARG A C 1
ATOM 699 O O . ARG A 1 95 ? 8.185 -7.242 -3.017 1.00 95.12 95 ARG A O 1
ATOM 706 N N . GLU A 1 96 ? 6.675 -8.379 -1.812 1.00 95.38 96 GLU A N 1
ATOM 707 C CA . GLU A 1 96 ? 6.706 -9.589 -2.641 1.00 95.38 96 GLU A CA 1
ATOM 708 C C . GLU A 1 96 ? 6.344 -9.296 -4.105 1.00 95.38 96 GLU A C 1
ATOM 710 O O . GLU A 1 96 ? 7.034 -9.738 -5.031 1.00 95.38 96 GLU A O 1
ATOM 715 N N . ARG A 1 97 ? 5.312 -8.476 -4.334 1.00 94.94 97 ARG A N 1
ATOM 716 C CA . ARG A 1 97 ? 4.915 -8.061 -5.682 1.00 94.94 97 ARG A CA 1
ATOM 717 C C . ARG A 1 97 ? 6.000 -7.229 -6.365 1.00 94.94 97 ARG A C 1
ATOM 719 O O . ARG A 1 97 ? 6.294 -7.460 -7.538 1.00 94.94 97 ARG A O 1
ATOM 726 N N . ILE A 1 98 ? 6.613 -6.289 -5.646 1.00 94.31 98 ILE A N 1
ATOM 727 C CA . ILE A 1 98 ? 7.729 -5.483 -6.159 1.00 94.31 98 ILE A CA 1
ATOM 728 C C . ILE A 1 98 ? 8.902 -6.389 -6.547 1.00 94.31 98 ILE A C 1
ATOM 730 O O . ILE A 1 98 ? 9.398 -6.279 -7.667 1.00 94.31 98 ILE A O 1
ATOM 734 N N . GLU A 1 99 ? 9.312 -7.313 -5.675 1.00 94.12 99 GLU A N 1
ATOM 735 C CA . GLU A 1 99 ? 10.404 -8.254 -5.957 1.00 94.12 99 GLU A CA 1
ATOM 736 C C . GLU A 1 99 ? 10.102 -9.129 -7.178 1.00 94.12 99 GLU A C 1
ATOM 738 O O . GLU A 1 99 ? 10.966 -9.317 -8.035 1.00 94.12 99 GLU A O 1
ATOM 743 N N . THR A 1 100 ? 8.857 -9.586 -7.324 1.00 94.44 100 THR A N 1
ATOM 744 C CA . THR A 1 100 ? 8.413 -10.354 -8.497 1.00 94.44 100 THR A CA 1
ATOM 745 C C . THR A 1 100 ? 8.560 -9.547 -9.789 1.00 94.44 100 THR A C 1
ATOM 747 O O . THR A 1 100 ? 9.104 -10.043 -10.779 1.00 94.44 100 THR A O 1
ATOM 750 N N . ILE A 1 101 ? 8.133 -8.279 -9.786 1.00 92.44 101 ILE A N 1
ATOM 751 C CA . ILE A 1 101 ? 8.261 -7.387 -10.948 1.00 92.44 101 ILE A CA 1
ATOM 752 C C . ILE A 1 101 ? 9.739 -7.128 -11.269 1.00 92.44 101 ILE A C 1
ATOM 754 O O . ILE A 1 101 ? 10.138 -7.180 -12.434 1.00 92.44 101 ILE A O 1
ATOM 758 N N . LEU A 1 102 ? 10.570 -6.890 -10.250 1.00 91.56 102 LEU A N 1
ATOM 759 C CA . LEU A 1 102 ? 12.006 -6.675 -10.426 1.00 91.56 102 LEU A CA 1
ATOM 760 C C . LEU A 1 102 ? 12.704 -7.921 -10.984 1.00 91.56 102 LEU A C 1
ATOM 762 O O . LEU A 1 102 ? 13.529 -7.799 -11.889 1.00 91.56 102 LEU A O 1
ATOM 766 N N . ALA A 1 103 ? 12.371 -9.113 -10.489 1.00 91.62 103 ALA A N 1
ATOM 767 C CA . ALA A 1 103 ? 12.913 -10.373 -10.988 1.00 91.62 103 ALA A CA 1
ATOM 768 C C . ALA A 1 103 ? 12.542 -10.607 -12.461 1.00 91.62 103 ALA A C 1
ATOM 770 O O . ALA A 1 103 ? 13.419 -10.913 -13.273 1.00 91.62 103 ALA A O 1
ATOM 771 N N . ALA A 1 104 ? 11.279 -10.377 -12.832 1.00 90.19 104 ALA A N 1
ATOM 772 C CA . ALA A 1 104 ? 10.823 -10.478 -14.217 1.00 90.19 104 ALA A CA 1
ATOM 773 C C . ALA A 1 104 ? 11.549 -9.479 -15.134 1.00 90.19 104 ALA A C 1
ATOM 775 O O . ALA A 1 104 ? 12.040 -9.853 -16.200 1.00 90.19 104 ALA A O 1
ATOM 776 N N . ALA A 1 105 ? 11.705 -8.227 -14.696 1.00 88.19 105 ALA A N 1
ATOM 777 C CA . ALA A 1 105 ? 12.440 -7.214 -15.448 1.00 88.19 105 ALA A CA 1
ATOM 778 C C . ALA A 1 105 ? 13.936 -7.559 -15.600 1.00 88.19 105 ALA A C 1
ATOM 780 O O . ALA A 1 105 ? 14.548 -7.209 -16.608 1.00 88.19 105 ALA A O 1
ATOM 781 N N . ARG A 1 106 ? 14.544 -8.264 -14.631 1.00 86.88 106 ARG A N 1
ATOM 782 C CA . ARG A 1 106 ? 15.935 -8.749 -14.740 1.00 86.88 106 ARG A CA 1
ATOM 783 C C . ARG A 1 106 ? 16.059 -9.845 -15.784 1.00 86.88 106 ARG A C 1
ATOM 785 O O . ARG A 1 106 ? 17.014 -9.818 -16.550 1.00 86.88 106 ARG A O 1
ATOM 792 N N . ALA A 1 107 ? 15.110 -10.776 -15.810 1.00 85.94 107 ALA A N 1
ATOM 793 C CA . ALA A 1 107 ? 15.097 -11.875 -16.768 1.00 85.94 107 ALA A CA 1
ATOM 794 C C . ALA A 1 107 ? 14.814 -11.400 -18.205 1.00 85.94 107 ALA A C 1
ATOM 796 O O . ALA A 1 107 ? 15.358 -11.958 -19.152 1.00 85.94 107 ALA A O 1
ATOM 797 N N . ALA A 1 108 ? 13.994 -10.358 -18.366 1.00 79.81 108 ALA A N 1
ATOM 798 C CA . ALA A 1 108 ? 13.657 -9.778 -19.666 1.00 79.81 108 ALA A CA 1
ATOM 799 C C . ALA A 1 108 ? 14.741 -8.843 -20.235 1.00 79.81 108 ALA A C 1
ATOM 801 O O . ALA A 1 108 ? 14.669 -8.465 -21.405 1.00 79.81 108 ALA A O 1
ATOM 802 N N . ALA A 1 109 ? 15.730 -8.440 -19.431 1.00 67.69 109 ALA A N 1
ATOM 803 C CA . ALA A 1 109 ? 16.788 -7.556 -19.897 1.00 67.69 109 ALA A CA 1
ATOM 804 C C . ALA A 1 109 ? 17.736 -8.326 -20.838 1.00 67.69 109 ALA A C 1
ATOM 806 O O . ALA A 1 109 ? 18.349 -9.304 -20.400 1.00 67.69 109 ALA A O 1
ATOM 807 N N . PRO A 1 110 ? 17.916 -7.905 -22.106 1.00 59.47 110 PRO A N 1
ATOM 808 C CA . PRO A 1 110 ? 18.967 -8.474 -22.937 1.00 59.47 110 PRO A CA 1
ATOM 809 C C . PRO A 1 110 ? 20.316 -8.249 -22.244 1.00 59.47 110 PRO A C 1
ATOM 811 O O . PRO A 1 110 ? 20.539 -7.187 -21.654 1.00 59.47 110 PRO A O 1
ATOM 814 N N . ALA A 1 111 ? 21.207 -9.248 -22.292 1.00 55.16 111 ALA A N 1
ATOM 815 C CA . ALA A 1 111 ? 22.581 -9.111 -21.816 1.00 55.16 111 ALA A CA 1
ATOM 816 C C . ALA A 1 111 ? 23.165 -7.827 -22.420 1.00 55.16 111 ALA A C 1
ATOM 818 O O . ALA A 1 111 ? 23.272 -7.710 -23.640 1.00 55.16 111 ALA A O 1
ATOM 819 N N . ALA A 1 112 ? 23.421 -6.829 -21.573 1.00 52.69 112 ALA A N 1
ATOM 820 C CA . ALA A 1 112 ? 23.748 -5.488 -22.024 1.00 52.69 112 ALA A CA 1
ATOM 821 C C . ALA A 1 112 ? 24.940 -5.538 -22.989 1.00 52.69 112 ALA A C 1
ATOM 823 O O . ALA A 1 112 ? 26.033 -5.962 -22.609 1.00 52.69 112 ALA A O 1
ATOM 824 N N . ALA A 1 113 ? 24.731 -5.099 -24.233 1.00 49.00 113 ALA A N 1
ATOM 825 C CA . ALA A 1 113 ? 25.835 -4.741 -25.106 1.00 49.00 113 ALA A CA 1
ATOM 826 C C . ALA A 1 113 ? 26.641 -3.648 -24.393 1.00 49.00 113 ALA A C 1
ATOM 828 O O . ALA A 1 113 ? 26.068 -2.671 -23.904 1.00 49.00 113 ALA A O 1
ATOM 829 N N . ALA A 1 114 ? 27.952 -3.869 -24.284 1.00 40.78 114 ALA A N 1
ATOM 830 C CA . ALA A 1 114 ? 28.887 -2.985 -23.604 1.00 40.78 114 ALA A CA 1
ATOM 831 C C . ALA A 1 114 ? 28.699 -1.517 -24.036 1.00 40.78 114 ALA A C 1
ATOM 833 O O . ALA A 1 114 ? 28.359 -1.265 -25.199 1.00 40.78 114 ALA A O 1
ATOM 834 N N . PRO A 1 115 ? 28.928 -0.547 -23.131 1.00 44.47 115 PRO A N 1
ATOM 835 C CA . PRO A 1 115 ? 28.846 0.863 -23.481 1.00 44.47 115 PRO A CA 1
ATOM 836 C C . PRO A 1 115 ? 29.807 1.137 -24.642 1.00 44.47 115 PRO A C 1
ATOM 838 O O . PRO A 1 115 ? 31.009 0.898 -24.528 1.00 44.47 115 PRO A O 1
ATOM 841 N N . ARG A 1 116 ? 29.272 1.599 -25.777 1.00 47.00 116 ARG A N 1
ATOM 842 C CA . ARG A 1 116 ? 30.099 2.180 -26.836 1.00 47.00 116 ARG A CA 1
ATOM 843 C C . ARG A 1 116 ? 30.580 3.534 -26.317 1.00 47.00 116 ARG A C 1
ATOM 845 O O . ARG A 1 116 ? 29.776 4.460 -26.226 1.00 47.00 116 ARG A O 1
ATOM 852 N N . VAL A 1 117 ? 31.842 3.569 -25.894 1.00 60.22 117 VAL A N 1
ATOM 853 C CA . VAL A 1 117 ? 32.624 4.792 -25.654 1.00 60.22 117 VAL A CA 1
ATOM 854 C C . VAL A 1 117 ? 33.010 5.394 -26.997 1.00 60.22 117 VAL A C 1
ATOM 856 O O . VAL A 1 117 ? 33.334 4.597 -27.908 1.00 60.22 117 VAL A O 1
#

Sequence (117 aa):
MIVVGVVGRIGAGKSTVARLLAAHGATVVDADRIAHEVLEEPDVIRDIVTRFGPEVLDEAGRVRRAALAGRVFGPSDAQAADLRALEGIVHPRVRERIETILAAARAAAPAAAAPRV

Radius of gyration: 18.19 Å; chains: 1; bounding box: 54×30×47 Å

pLDDT: mean 89.2, std 11.21, range [40.78, 96.5]

Foldseek 3Di:
DDDDDQDDDVPPCSVVVLVVVVVVVDDRDDLVVLLQVQQQDPVLLVQCCVLPNQVQADPVSGGVPVVLCVQQDDDDPNNVVSVVSNCVSRVVSSVVVVVVSVVVVVVPDDPDDDD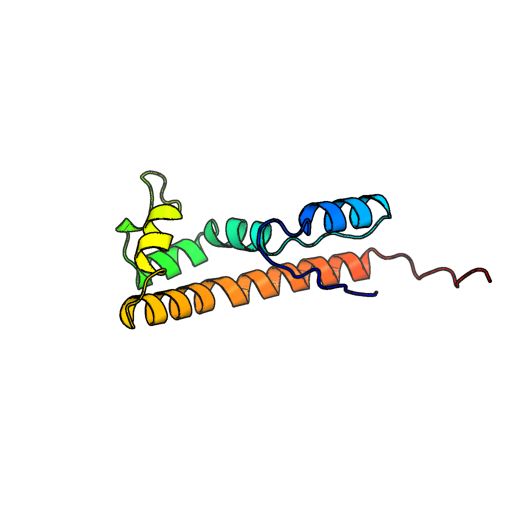DD

Secondary structure (DSSP, 8-state):
---------TTS-HHHHHHHHHHTTPPP--HHHHHHHHTTSHHHHHHHHHHH-GGGB-TTS-B-HHHHHHHH-SSSHHHHHHHHHHHHHHHHHHHHHHHHHHHHHHHHS--PPPP--